Protein AF-A0AAV9ASX4-F1 (afdb_monomer_lite)

Organism: Acorus gramineus (NCBI:txid55184)

Radius of gyration: 13.9 Å; chains: 1; bounding box: 36×28×31 Å

Secondary structure (DSSP, 8-state):
--HHHHHHHPPPHHHHHHHHIIIIISSS-TTTPEEEESSTHHHHHHHHHHHH-SPPPSSHHHHHHHHHHHHSEEEE--

InterPro domains:
  IPR012337 Ribonuclease H-like superfamily [SSF53098] (1-78)
  IPR036397 Ribonuclease H superfamily [G3DSA:3.30.420.10] (1-78)
  IPR039637 CCR4-NOT transcription complex subunit 7/8/Pop2 [PTHR10797] (1-78)

pLDDT: mean 90.89, std 10.46, range [52.84, 98.06]

Sequence (78 aa):
MDLERNLSEGIPVDEFAKYFLKTFVDGGRNREHKWITFHGINDFAYMIKILTAAPLPNDLVGFCSLVAKYFGRVYDIK

Structure (mmCIF, N/CA/C/O backbone):
data_AF-A0AAV9ASX4-F1
#
_entry.id   AF-A0AAV9ASX4-F1
#
loop_
_atom_site.group_PDB
_atom_site.id
_atom_site.type_symbol
_atom_site.label_atom_id
_atom_site.label_alt_id
_atom_site.label_comp_id
_atom_site.label_asym_id
_atom_site.label_entity_id
_atom_site.label_seq_id
_atom_site.pdbx_PDB_ins_code
_atom_site.Cartn_x
_atom_site.Cartn_y
_atom_site.Cartn_z
_atom_site.occupancy
_atom_site.B_iso_or_equiv
_atom_site.auth_seq_id
_atom_site.auth_comp_id
_atom_site.auth_asym_id
_atom_site.auth_atom_id
_atom_site.pdbx_PDB_model_num
ATOM 1 N N . MET A 1 1 ? -20.392 -3.522 -3.755 1.00 83.06 1 MET A N 1
ATOM 2 C CA . MET A 1 1 ? -19.651 -2.982 -2.598 1.00 83.06 1 MET A CA 1
ATOM 3 C C . MET A 1 1 ? -20.683 -2.551 -1.579 1.00 83.06 1 MET A C 1
ATOM 5 O O . MET A 1 1 ? -21.569 -1.796 -1.952 1.00 83.06 1 MET A O 1
ATOM 9 N N . ASP A 1 2 ? -20.608 -3.085 -0.365 1.00 96.69 2 ASP A N 1
ATOM 10 C CA . ASP A 1 2 ? -21.514 -2.731 0.729 1.00 96.69 2 ASP A CA 1
ATOM 11 C C . ASP A 1 2 ? -20.891 -1.578 1.522 1.00 96.69 2 ASP A C 1
ATOM 13 O O . ASP A 1 2 ? -19.915 -1.764 2.249 1.00 96.69 2 ASP A O 1
ATOM 17 N N . LEU A 1 3 ? -21.384 -0.365 1.280 1.00 97.25 3 LEU A N 1
ATOM 18 C CA . LEU A 1 3 ? -20.812 0.846 1.865 1.00 97.25 3 LEU A CA 1
ATOM 19 C C . LEU A 1 3 ? -21.200 1.021 3.332 1.00 97.25 3 LEU A C 1
ATOM 21 O O . LEU A 1 3 ? -20.396 1.547 4.098 1.00 97.25 3 LEU A O 1
ATOM 25 N N . GLU A 1 4 ? -22.388 0.561 3.724 1.00 98.06 4 GLU A N 1
ATOM 26 C CA . GLU A 1 4 ? -22.845 0.632 5.113 1.00 98.06 4 GLU A CA 1
ATOM 27 C C . GLU A 1 4 ? -21.989 -0.279 5.984 1.00 98.06 4 GLU A C 1
ATOM 29 O O . GLU A 1 4 ? -21.440 0.167 6.992 1.00 98.06 4 GLU A O 1
ATOM 34 N N . ARG A 1 5 ? -21.752 -1.514 5.529 1.00 97.50 5 ARG A N 1
ATOM 35 C CA . ARG A 1 5 ? -20.873 -2.440 6.243 1.00 97.50 5 ARG A CA 1
ATOM 36 C C . ARG A 1 5 ? -19.421 -1.974 6.262 1.00 97.50 5 ARG A C 1
ATOM 38 O O . ARG A 1 5 ? -18.754 -2.105 7.279 1.00 97.50 5 ARG A O 1
ATOM 45 N N . ASN A 1 6 ? -18.909 -1.404 5.170 1.00 96.38 6 ASN A N 1
ATOM 46 C CA . ASN A 1 6 ? -17.551 -0.850 5.163 1.00 96.38 6 ASN A CA 1
ATOM 47 C C . ASN A 1 6 ? -17.389 0.320 6.149 1.00 96.38 6 ASN A C 1
ATOM 49 O O . ASN A 1 6 ? -16.289 0.531 6.653 1.00 96.38 6 ASN A O 1
ATOM 53 N N . LEU A 1 7 ? -18.457 1.079 6.416 1.00 96.50 7 LEU A N 1
ATOM 54 C CA . LEU A 1 7 ? -18.441 2.163 7.396 1.00 96.50 7 LEU A CA 1
ATOM 55 C C . LEU A 1 7 ? -18.469 1.633 8.837 1.00 96.50 7 LEU A C 1
ATOM 57 O O . LEU A 1 7 ? -17.779 2.184 9.690 1.00 96.50 7 LEU A O 1
ATOM 61 N N . SER A 1 8 ? -19.247 0.580 9.113 1.00 97.56 8 SER A N 1
ATOM 62 C CA . SER A 1 8 ? -19.400 0.026 10.466 1.00 97.56 8 SER A CA 1
ATOM 63 C C . SER A 1 8 ? -18.330 -1.000 10.853 1.00 97.56 8 SER A C 1
ATOM 65 O O . SER A 1 8 ? -17.975 -1.102 12.023 1.00 97.56 8 SER A O 1
ATOM 67 N N . GLU A 1 9 ? -17.824 -1.765 9.886 1.00 97.25 9 GLU A N 1
ATOM 68 C CA . GLU A 1 9 ? -16.933 -2.924 10.075 1.00 97.25 9 GLU A CA 1
ATOM 69 C C . GLU A 1 9 ? -15.661 -2.828 9.213 1.00 97.25 9 GLU A C 1
ATOM 71 O O . GLU A 1 9 ? -14.966 -3.820 8.982 1.00 97.25 9 GLU A O 1
ATOM 76 N N . GLY A 1 10 ? -15.360 -1.638 8.686 1.00 96.94 10 GLY A N 1
ATOM 77 C CA . GLY A 1 10 ? -14.177 -1.401 7.866 1.00 96.94 10 GLY A CA 1
ATOM 78 C C . GLY A 1 10 ? -12.881 -1.739 8.600 1.00 96.94 10 GLY A C 1
ATOM 79 O O . GLY A 1 10 ? -12.733 -1.484 9.793 1.00 96.94 10 GLY A O 1
ATOM 80 N N . ILE A 1 11 ? -11.912 -2.286 7.865 1.00 97.19 11 ILE A N 1
ATOM 81 C CA . ILE A 1 11 ? -10.589 -2.593 8.412 1.00 97.19 11 ILE A CA 1
ATOM 82 C C . ILE A 1 11 ? -9.816 -1.276 8.599 1.00 97.19 11 ILE A C 1
ATOM 84 O O . ILE A 1 11 ? -9.625 -0.557 7.610 1.00 97.19 11 ILE A O 1
ATOM 88 N N . PRO A 1 12 ? -9.321 -0.962 9.812 1.00 97.38 12 PRO A N 1
ATOM 89 C CA . PRO A 1 12 ? -8.437 0.178 10.018 1.00 97.38 12 PRO A CA 1
ATOM 90 C C . PRO A 1 12 ? -7.167 0.032 9.174 1.00 97.38 12 PRO A C 1
ATOM 92 O O . PRO A 1 12 ? -6.493 -1.003 9.184 1.00 97.38 12 PRO A O 1
ATOM 95 N N . VAL A 1 13 ? -6.852 1.065 8.393 1.00 96.56 13 VAL A N 1
ATOM 96 C CA . VAL A 1 13 ? -5.775 1.004 7.392 1.00 96.56 13 VAL A CA 1
ATOM 97 C C . VAL A 1 13 ? -4.389 0.838 8.025 1.00 96.56 13 VAL A C 1
ATOM 99 O O . VAL A 1 13 ? -3.514 0.187 7.457 1.00 96.56 13 VAL A O 1
ATOM 102 N N . ASP A 1 14 ? -4.201 1.384 9.221 1.00 97.00 14 ASP A N 1
ATOM 103 C CA . ASP A 1 14 ? -2.996 1.272 10.035 1.00 97.00 14 ASP A CA 1
ATOM 104 C C . ASP A 1 14 ? -2.817 -0.140 10.612 1.00 97.00 14 ASP A C 1
ATOM 106 O O . ASP A 1 14 ? -1.710 -0.684 10.572 1.00 97.00 14 ASP A O 1
ATOM 110 N N . GLU A 1 15 ? -3.899 -0.779 11.071 1.00 97.44 15 GLU A N 1
ATOM 111 C CA . GLU A 1 15 ? -3.861 -2.187 11.478 1.00 97.44 15 GLU A 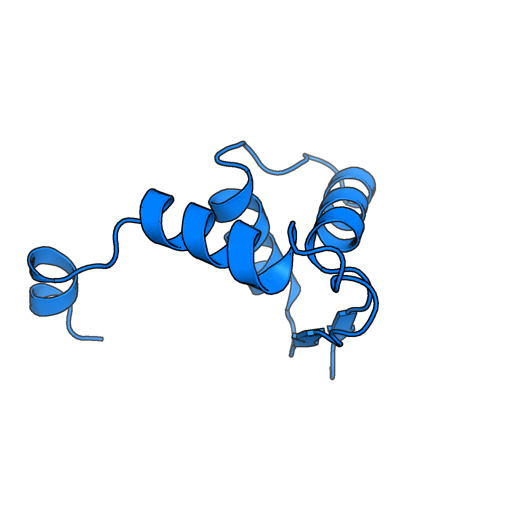CA 1
ATOM 112 C C . GLU A 1 15 ? -3.531 -3.099 10.299 1.00 97.44 15 GLU A C 1
ATOM 114 O O . GLU A 1 15 ? -2.647 -3.956 10.410 1.00 97.44 15 GLU A O 1
ATOM 119 N N . PHE A 1 16 ? -4.185 -2.882 9.154 1.00 97.06 16 PHE A N 1
ATOM 120 C CA . PHE A 1 16 ? -3.875 -3.608 7.927 1.00 97.06 16 PHE A CA 1
ATOM 121 C C . PHE A 1 16 ? -2.390 -3.476 7.570 1.00 97.06 16 PHE A C 1
ATOM 123 O O . PHE A 1 16 ? -1.714 -4.491 7.391 1.00 97.06 16 PHE A O 1
ATOM 130 N N . ALA A 1 17 ? -1.859 -2.249 7.525 1.00 96.62 17 ALA A N 1
ATOM 131 C CA . ALA A 1 17 ? -0.459 -1.999 7.196 1.00 96.62 17 ALA A CA 1
ATOM 132 C C . ALA A 1 17 ? 0.490 -2.710 8.172 1.00 96.62 17 ALA A C 1
ATOM 134 O O . ALA A 1 17 ? 1.408 -3.414 7.746 1.00 96.62 17 ALA A O 1
ATOM 135 N N . LYS A 1 18 ? 0.234 -2.601 9.480 1.00 95.19 18 LYS A N 1
ATOM 136 C CA . LYS A 1 18 ? 1.027 -3.252 10.530 1.00 95.19 18 LYS A CA 1
ATOM 137 C C . LYS A 1 18 ? 1.089 -4.770 10.353 1.00 95.19 18 LYS A C 1
ATOM 139 O O . LYS A 1 18 ? 2.175 -5.353 10.401 1.00 95.19 18 LYS A O 1
ATOM 144 N N . TYR A 1 19 ? -0.054 -5.429 10.163 1.00 94.94 19 TYR A N 1
ATOM 145 C CA . TYR A 1 19 ? -0.088 -6.885 10.005 1.00 94.94 19 TYR A CA 1
ATOM 146 C C . TYR A 1 19 ? 0.479 -7.339 8.661 1.00 94.94 19 TYR A C 1
ATOM 148 O O . TYR A 1 19 ? 1.155 -8.371 8.611 1.00 94.94 19 TYR A O 1
ATOM 156 N N . PHE A 1 20 ? 0.271 -6.561 7.598 1.00 93.56 20 PHE A N 1
ATOM 157 C CA . PHE A 1 20 ? 0.845 -6.838 6.288 1.00 93.56 20 PHE A CA 1
ATOM 158 C C . PHE A 1 20 ? 2.375 -6.809 6.341 1.00 93.56 20 PHE A C 1
ATOM 160 O O . PHE A 1 20 ? 3.016 -7.788 5.959 1.00 93.56 20 PHE A O 1
ATOM 167 N N . LEU A 1 21 ? 2.960 -5.731 6.880 1.00 91.62 21 LEU A N 1
ATOM 168 C CA . LEU A 1 21 ? 4.412 -5.592 7.027 1.00 91.62 21 LEU A CA 1
ATOM 169 C C . LEU A 1 21 ? 4.996 -6.736 7.854 1.00 91.62 21 LEU A C 1
ATOM 171 O O . LEU A 1 21 ? 5.921 -7.412 7.407 1.00 91.62 21 LEU A O 1
ATOM 175 N N . LYS A 1 22 ? 4.392 -7.036 9.008 1.00 89.56 22 LYS A N 1
ATOM 176 C CA . LYS A 1 22 ? 4.831 -8.137 9.873 1.00 89.56 22 LYS A CA 1
ATOM 177 C C . LYS A 1 22 ? 4.814 -9.494 9.159 1.00 89.56 22 LYS A C 1
ATOM 179 O O . LYS A 1 22 ? 5.710 -10.309 9.371 1.00 89.56 22 LYS A O 1
ATOM 184 N N . THR A 1 23 ? 3.783 -9.755 8.358 1.00 87.88 23 THR A N 1
ATOM 185 C CA . THR A 1 23 ? 3.573 -11.064 7.721 1.00 87.88 23 THR A CA 1
ATOM 186 C C . THR A 1 23 ? 4.440 -11.241 6.482 1.00 87.88 23 THR A C 1
ATOM 188 O O . THR A 1 23 ? 5.059 -12.291 6.317 1.00 87.88 23 THR A O 1
ATOM 191 N N . PHE A 1 24 ? 4.490 -10.222 5.626 1.00 86.75 24 PHE A N 1
ATOM 192 C CA . PHE A 1 24 ? 5.022 -10.344 4.271 1.00 86.75 24 PHE A CA 1
ATOM 193 C C . PHE A 1 24 ? 6.356 -9.621 4.060 1.00 86.75 24 PHE A C 1
ATOM 195 O O . PHE A 1 24 ? 7.084 -9.990 3.144 1.00 86.75 24 PHE A O 1
ATOM 202 N N . VAL A 1 25 ? 6.710 -8.639 4.901 1.00 83.06 25 VAL A N 1
ATOM 203 C CA . VAL A 1 25 ? 7.873 -7.759 4.679 1.00 83.06 25 VAL A CA 1
ATOM 204 C C . VAL A 1 25 ? 8.982 -7.975 5.716 1.00 83.06 25 VAL A C 1
ATOM 206 O O . VAL A 1 25 ? 10.102 -8.329 5.347 1.00 83.06 25 VAL A O 1
ATOM 209 N N . ASP A 1 26 ? 8.683 -7.828 7.009 1.00 77.12 26 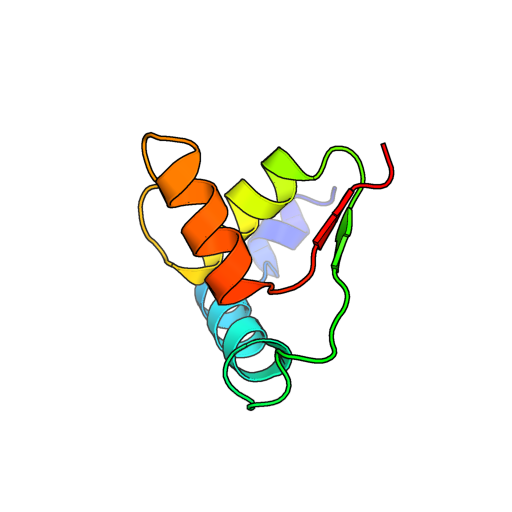ASP A N 1
ATOM 210 C CA . ASP A 1 26 ? 9.685 -7.782 8.090 1.00 77.12 26 ASP A CA 1
ATOM 211 C C . ASP A 1 26 ? 10.169 -9.168 8.545 1.00 77.12 26 ASP A C 1
ATOM 213 O O . ASP A 1 26 ? 11.239 -9.303 9.137 1.00 77.12 26 ASP A O 1
ATOM 217 N N . GLY A 1 27 ? 9.420 -10.233 8.246 1.00 64.31 27 GLY A N 1
ATOM 218 C CA . GLY A 1 27 ? 9.697 -11.595 8.717 1.00 64.31 27 GLY A CA 1
ATOM 219 C C . GLY A 1 27 ? 10.916 -12.297 8.095 1.00 64.31 27 GLY A C 1
ATOM 220 O O . GLY A 1 27 ? 10.961 -13.527 8.124 1.00 64.31 27 GLY A O 1
ATOM 221 N N . GLY A 1 28 ? 11.853 -11.576 7.461 1.00 54.22 28 GLY A N 1
ATOM 222 C CA . GLY A 1 28 ? 13.081 -12.113 6.842 1.00 54.22 28 GLY A CA 1
ATOM 223 C C . GLY A 1 28 ? 12.875 -13.027 5.620 1.00 54.22 28 GLY A C 1
ATOM 224 O O . GLY A 1 28 ? 13.836 -13.374 4.937 1.00 54.22 28 GLY A O 1
ATOM 225 N N . ARG A 1 29 ? 11.623 -13.386 5.309 1.00 52.84 29 ARG A N 1
ATOM 226 C CA . ARG A 1 29 ? 11.196 -14.273 4.212 1.00 52.84 29 ARG A CA 1
ATOM 227 C C . ARG A 1 29 ? 10.873 -13.548 2.905 1.00 52.84 29 ARG A C 1
ATOM 229 O O . ARG A 1 29 ? 10.538 -14.195 1.916 1.00 52.84 29 ARG A O 1
ATOM 236 N N . ASN A 1 30 ? 11.051 -12.225 2.859 1.00 53.03 30 ASN A N 1
ATOM 237 C CA . ASN A 1 30 ? 10.700 -11.371 1.716 1.00 53.03 30 ASN A CA 1
ATOM 238 C C . ASN A 1 30 ? 11.481 -11.684 0.412 1.00 53.03 30 ASN A C 1
ATOM 240 O O . ASN A 1 30 ? 11.347 -10.992 -0.590 1.00 53.03 30 ASN A O 1
ATOM 244 N N . ARG A 1 31 ? 12.324 -12.727 0.396 1.00 56.00 31 ARG A N 1
ATOM 245 C CA . ARG A 1 31 ? 13.073 -13.169 -0.788 1.00 56.00 31 ARG A CA 1
ATOM 246 C C . ARG A 1 31 ? 12.399 -14.285 -1.591 1.00 56.00 31 ARG A C 1
ATOM 248 O O . ARG A 1 31 ? 12.847 -14.535 -2.708 1.00 56.00 31 ARG A O 1
ATOM 255 N N . GLU A 1 32 ? 11.348 -14.931 -1.080 1.00 69.06 32 GLU A N 1
ATOM 256 C CA . GLU A 1 32 ? 10.699 -16.050 -1.792 1.00 69.06 32 GLU A CA 1
ATOM 257 C C . GLU A 1 32 ? 9.308 -15.739 -2.352 1.00 69.06 32 GLU A C 1
ATOM 259 O O . GLU A 1 32 ? 8.853 -16.427 -3.269 1.00 69.06 32 GLU A O 1
ATOM 264 N N . HIS A 1 33 ? 8.635 -14.694 -1.868 1.00 82.38 33 HIS A N 1
ATOM 265 C CA . HIS A 1 33 ? 7.318 -14.336 -2.387 1.00 82.38 33 HIS A CA 1
ATOM 266 C C . HIS A 1 33 ? 7.426 -13.758 -3.803 1.00 82.38 33 HIS A C 1
ATOM 268 O O . HIS A 1 33 ? 8.234 -12.871 -4.081 1.00 82.38 33 HIS A O 1
ATOM 274 N N . LYS A 1 34 ? 6.604 -14.291 -4.709 1.00 88.25 34 LYS A N 1
ATOM 275 C CA . LYS A 1 34 ? 6.409 -13.761 -6.059 1.00 88.25 34 LYS A CA 1
ATOM 276 C C . LYS A 1 34 ? 5.083 -13.021 -6.072 1.00 88.25 34 LYS A C 1
ATOM 278 O O . LYS A 1 34 ? 4.043 -13.640 -5.855 1.00 88.25 34 LYS A O 1
ATOM 283 N N . TRP A 1 35 ? 5.129 -11.724 -6.330 1.00 91.94 35 TRP A N 1
ATOM 284 C CA . TRP A 1 35 ? 3.933 -10.904 -6.463 1.00 91.94 35 TRP A CA 1
ATOM 285 C C . TRP A 1 35 ? 3.517 -10.878 -7.920 1.00 91.94 35 TRP A C 1
ATOM 287 O O . TRP A 1 35 ? 4.351 -10.657 -8.795 1.00 91.94 35 TRP A O 1
ATOM 297 N N . ILE A 1 36 ? 2.244 -11.145 -8.177 1.00 93.62 36 ILE A N 1
ATOM 298 C CA . ILE A 1 36 ? 1.698 -11.247 -9.525 1.00 93.62 36 ILE A CA 1
ATOM 299 C C . ILE A 1 36 ? 0.550 -10.248 -9.636 1.00 93.62 36 ILE A C 1
ATOM 301 O O . ILE A 1 36 ? -0.338 -10.248 -8.784 1.00 93.62 36 ILE A O 1
ATOM 305 N N . THR A 1 37 ? 0.575 -9.406 -10.665 1.00 94.44 37 THR A N 1
ATOM 306 C CA . THR A 1 37 ? -0.441 -8.377 -10.922 1.00 94.44 37 THR A CA 1
ATOM 307 C C . THR A 1 37 ? -0.902 -8.390 -12.372 1.00 94.44 37 THR A C 1
ATOM 309 O O . THR A 1 37 ? -0.348 -9.100 -13.208 1.00 94.44 37 THR A O 1
ATOM 312 N N . PHE A 1 38 ? -1.929 -7.602 -12.680 1.00 94.69 38 PHE A N 1
ATOM 313 C CA . PHE A 1 38 ? -2.404 -7.375 -14.040 1.00 94.69 38 PHE A CA 1
ATOM 314 C C . PHE A 1 38 ? -2.727 -5.889 -14.193 1.00 94.69 38 PHE A C 1
ATOM 316 O O . PHE A 1 38 ? -3.707 -5.430 -13.610 1.00 94.69 38 PHE A O 1
ATOM 323 N N . HIS A 1 39 ? -1.900 -5.137 -14.931 1.00 91.00 39 HIS A N 1
ATOM 324 C CA . HIS A 1 39 ? -1.914 -3.660 -14.900 1.00 91.00 39 HIS A CA 1
ATOM 325 C C . HIS A 1 39 ? -1.732 -3.090 -13.480 1.00 91.00 39 HIS A C 1
ATOM 327 O O . HIS A 1 39 ? -2.383 -2.127 -13.070 1.00 91.00 39 HIS A O 1
ATOM 333 N N . GLY A 1 40 ? -0.820 -3.685 -12.715 1.00 91.00 40 GLY A N 1
ATOM 334 C CA . GLY A 1 40 ? -0.708 -3.522 -11.265 1.00 91.00 40 GLY A CA 1
ATOM 335 C C . GLY A 1 40 ? -0.128 -2.199 -10.778 1.00 91.00 40 GLY A C 1
ATOM 336 O O . GLY A 1 40 ? 0.077 -2.039 -9.577 1.00 91.00 40 GLY A O 1
ATOM 337 N N . ILE A 1 41 ? 0.171 -1.244 -11.665 1.00 91.44 41 ILE A N 1
ATOM 338 C CA . ILE A 1 41 ? 0.806 0.019 -11.261 1.00 91.44 41 ILE A CA 1
ATOM 339 C C . ILE A 1 41 ? -0.040 0.776 -10.231 1.00 91.44 41 ILE A C 1
ATOM 341 O O . ILE A 1 41 ? 0.494 1.273 -9.240 1.00 91.44 41 ILE A O 1
ATOM 345 N N . ASN A 1 42 ? -1.363 0.799 -10.420 1.00 94.50 42 ASN A N 1
ATOM 346 C CA . ASN A 1 42 ? -2.282 1.433 -9.480 1.00 94.50 42 ASN A CA 1
ATOM 347 C C . ASN A 1 42 ? -2.358 0.645 -8.167 1.00 94.50 42 ASN A C 1
ATOM 349 O O . ASN A 1 42 ? -2.308 1.247 -7.097 1.00 94.50 42 ASN A O 1
ATOM 353 N N . ASP A 1 43 ? -2.397 -0.686 -8.235 1.00 95.44 43 ASP A N 1
ATOM 354 C CA . ASP A 1 43 ? -2.467 -1.550 -7.053 1.00 95.44 43 ASP A CA 1
ATOM 355 C C . ASP A 1 43 ? -1.245 -1.347 -6.147 1.00 95.44 43 ASP A C 1
ATOM 357 O O . ASP A 1 43 ? -1.377 -1.119 -4.941 1.00 95.44 43 ASP A O 1
ATOM 361 N N . PHE A 1 44 ? -0.044 -1.331 -6.733 1.00 95.62 44 PHE A N 1
ATOM 362 C CA . PHE A 1 44 ? 1.181 -1.056 -5.988 1.00 95.62 44 PHE A CA 1
ATOM 363 C C . PHE A 1 44 ? 1.262 0.385 -5.496 1.00 95.62 44 PHE A C 1
ATOM 365 O O . PHE A 1 44 ? 1.766 0.609 -4.399 1.00 95.62 44 PHE A O 1
ATOM 372 N N . ALA A 1 45 ? 0.745 1.363 -6.241 1.00 96.06 45 ALA A N 1
ATOM 373 C CA . ALA A 1 45 ? 0.665 2.742 -5.766 1.00 96.06 45 ALA A CA 1
ATOM 374 C C . ALA A 1 45 ? -0.191 2.855 -4.495 1.00 96.06 45 ALA A C 1
ATOM 376 O O . ALA A 1 45 ? 0.246 3.455 -3.509 1.00 96.06 45 ALA A O 1
ATOM 377 N N . TYR A 1 46 ? -1.364 2.219 -4.466 1.00 96.88 46 TYR A N 1
ATOM 378 C CA . TYR A 1 46 ? -2.196 2.166 -3.263 1.00 96.88 46 TYR A CA 1
ATOM 379 C C . TYR A 1 46 ? -1.496 1.440 -2.117 1.00 96.88 46 TYR A C 1
ATOM 381 O O . TYR A 1 46 ? -1.447 1.965 -1.004 1.00 96.88 46 TYR A O 1
ATOM 389 N N . MET A 1 47 ? -0.904 0.277 -2.387 1.00 96.69 47 MET A N 1
ATOM 390 C CA . MET A 1 47 ? -0.204 -0.484 -1.359 1.00 96.69 47 MET A CA 1
ATOM 391 C C . MET A 1 47 ? 0.987 0.280 -0.776 1.00 96.69 47 MET A C 1
ATOM 393 O O . MET A 1 47 ? 1.106 0.372 0.440 1.00 96.69 47 MET A O 1
ATOM 397 N N . ILE A 1 48 ? 1.839 0.894 -1.600 1.00 96.75 48 ILE A N 1
ATOM 398 C CA . ILE A 1 48 ? 2.961 1.706 -1.111 1.00 96.75 48 ILE A CA 1
ATOM 399 C C . ILE A 1 48 ? 2.458 2.876 -0.269 1.00 96.75 48 ILE A C 1
ATOM 401 O 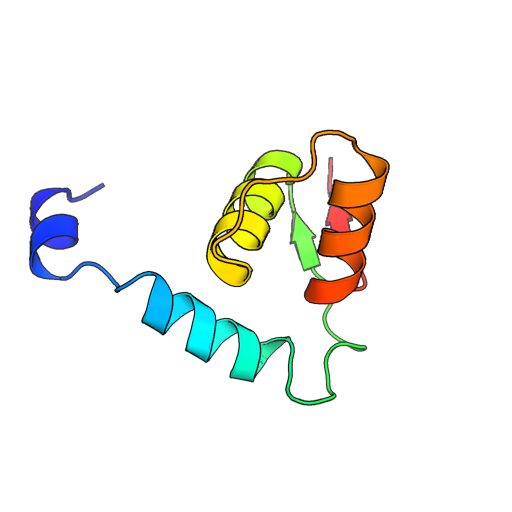O . ILE A 1 48 ? 3.003 3.119 0.808 1.00 96.75 48 ILE A O 1
ATOM 405 N N . LYS A 1 49 ? 1.398 3.566 -0.699 1.00 97.56 49 LYS A N 1
ATOM 406 C CA . LYS A 1 49 ? 0.801 4.660 0.076 1.00 97.56 49 LYS A CA 1
ATOM 407 C C . LYS A 1 49 ? 0.302 4.187 1.446 1.00 97.56 49 LYS A C 1
ATOM 409 O O . LYS A 1 49 ? 0.555 4.854 2.444 1.00 97.56 49 LYS A O 1
ATOM 414 N N . ILE A 1 50 ? -0.365 3.033 1.500 1.00 97.56 50 ILE A N 1
ATOM 415 C CA .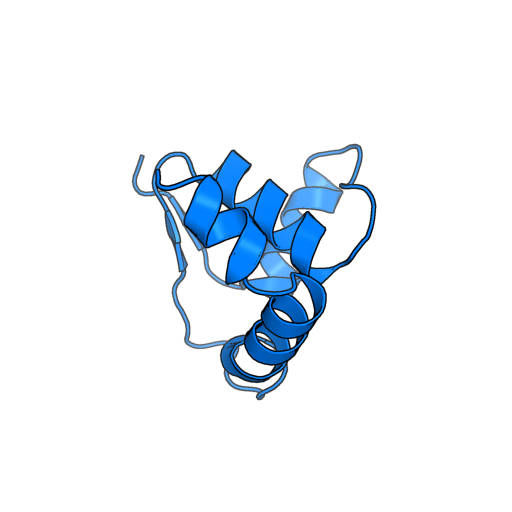 ILE A 1 50 ? -0.869 2.433 2.743 1.00 97.56 50 ILE A CA 1
ATOM 416 C C . ILE A 1 50 ? 0.284 2.022 3.667 1.00 97.56 50 ILE A C 1
ATOM 418 O O . ILE A 1 50 ? 0.296 2.399 4.834 1.00 97.56 50 ILE A O 1
ATOM 422 N N . LEU A 1 51 ? 1.269 1.283 3.150 1.00 95.62 51 LEU A N 1
ATOM 423 C CA . LEU A 1 51 ? 2.358 0.721 3.956 1.00 95.62 51 LEU A CA 1
ATOM 424 C C . LEU A 1 51 ? 3.337 1.781 4.474 1.00 95.62 51 LEU A C 1
ATOM 426 O O . LEU A 1 51 ? 3.958 1.582 5.514 1.00 95.62 51 LEU A O 1
ATOM 430 N N . THR A 1 52 ? 3.498 2.889 3.749 1.00 95.06 52 THR A N 1
ATOM 431 C CA . THR A 1 52 ? 4.421 3.971 4.129 1.00 95.06 52 THR A CA 1
ATOM 432 C C . THR A 1 52 ? 3.747 5.099 4.900 1.00 95.06 52 THR A C 1
ATOM 434 O O . THR A 1 52 ? 4.452 5.879 5.536 1.00 95.06 52 THR A O 1
ATOM 437 N N . ALA A 1 53 ? 2.416 5.217 4.813 1.00 96.75 53 ALA A N 1
ATOM 438 C CA . ALA A 1 53 ? 1.654 6.373 5.284 1.00 96.75 53 ALA A CA 1
ATOM 439 C C . ALA A 1 53 ? 2.240 7.724 4.806 1.00 96.75 53 ALA A C 1
ATOM 441 O O . ALA A 1 53 ? 2.151 8.735 5.501 1.00 96.75 53 ALA A O 1
ATOM 442 N N . ALA A 1 54 ? 2.849 7.741 3.613 1.00 96.00 54 ALA A N 1
ATOM 443 C CA . ALA A 1 54 ? 3.556 8.888 3.051 1.00 96.00 54 ALA A CA 1
ATOM 444 C C . ALA A 1 54 ? 3.069 9.217 1.625 1.00 96.00 54 ALA A C 1
ATOM 446 O O . ALA A 1 54 ? 2.482 8.361 0.951 1.00 96.00 54 ALA A O 1
ATOM 447 N N . PRO A 1 55 ? 3.302 10.451 1.133 1.00 96.94 55 PRO A N 1
ATOM 448 C CA . PRO A 1 55 ? 3.104 10.773 -0.275 1.00 96.94 55 PRO A CA 1
ATOM 449 C C . PRO A 1 55 ? 3.919 9.842 -1.177 1.00 96.94 55 PRO A C 1
ATOM 451 O O . PRO A 1 55 ? 5.045 9.466 -0.846 1.00 96.94 55 PRO A O 1
ATOM 454 N N . LEU A 1 56 ? 3.354 9.490 -2.333 1.00 97.62 56 LEU A N 1
ATOM 455 C CA . LEU A 1 56 ? 4.090 8.728 -3.336 1.00 97.62 56 LEU A CA 1
ATOM 456 C C . LEU A 1 56 ? 5.246 9.567 -3.902 1.00 97.62 56 LEU A C 1
ATOM 458 O O . LEU A 1 56 ? 5.127 10.793 -3.970 1.00 97.62 56 LEU A O 1
ATOM 462 N N . PRO A 1 57 ? 6.346 8.927 -4.332 1.00 97.06 57 PRO A N 1
ATOM 463 C CA . PRO A 1 57 ? 7.402 9.613 -5.062 1.00 97.06 57 PRO A CA 1
ATOM 464 C C . PRO A 1 57 ? 6.860 10.302 -6.316 1.00 97.06 57 PRO A C 1
ATOM 466 O O . PRO A 1 57 ? 5.979 9.775 -6.994 1.00 97.06 57 PRO A O 1
ATOM 469 N N . ASN A 1 58 ? 7.430 11.460 -6.645 1.00 96.19 58 ASN A N 1
ATOM 470 C CA . ASN A 1 58 ? 7.041 12.240 -7.826 1.00 96.19 58 ASN A CA 1
ATOM 471 C C . ASN A 1 58 ? 7.661 11.704 -9.125 1.00 96.19 58 ASN A C 1
ATOM 473 O O . ASN A 1 58 ? 7.395 12.229 -10.204 1.00 96.19 58 ASN A O 1
ATOM 477 N N . ASP A 1 59 ? 8.508 10.683 -9.022 1.00 96.62 59 ASP A N 1
ATOM 478 C CA . ASP A 1 59 ? 9.215 10.080 -10.135 1.00 96.62 59 ASP A CA 1
ATOM 479 C C . ASP A 1 59 ? 9.130 8.549 -10.087 1.00 96.62 59 ASP A C 1
ATOM 481 O O . ASP A 1 59 ? 8.991 7.915 -9.034 1.00 96.62 59 ASP A O 1
ATOM 485 N N . LEU A 1 60 ? 9.219 7.950 -11.274 1.00 94.31 60 LEU A N 1
ATOM 486 C CA . LEU A 1 60 ? 9.090 6.509 -11.451 1.00 94.31 60 LEU A CA 1
ATOM 487 C C . LEU A 1 60 ? 10.230 5.737 -10.773 1.00 94.31 60 LEU A C 1
ATOM 489 O O . LEU A 1 60 ? 10.016 4.621 -10.309 1.00 94.31 60 LEU A O 1
ATOM 493 N N . VAL A 1 61 ? 11.432 6.314 -10.688 1.00 96.25 61 VAL A N 1
ATOM 494 C CA . VAL A 1 61 ? 12.603 5.645 -10.103 1.00 96.25 61 VAL A CA 1
ATOM 495 C C . VAL A 1 61 ? 12.412 5.467 -8.599 1.00 96.25 61 VAL A C 1
ATOM 497 O O . VAL A 1 61 ? 12.601 4.366 -8.074 1.00 96.25 61 VAL A O 1
ATOM 500 N N . GLY A 1 62 ? 11.974 6.518 -7.910 1.00 96.88 62 GLY A N 1
ATOM 501 C CA . GLY A 1 62 ? 11.616 6.486 -6.501 1.00 96.88 62 GLY A CA 1
ATOM 502 C C . GLY A 1 62 ? 10.468 5.519 -6.239 1.00 96.88 62 GLY A C 1
ATOM 503 O O . GLY A 1 62 ? 10.548 4.708 -5.314 1.00 96.88 62 GLY A O 1
ATOM 504 N N . PHE A 1 63 ? 9.434 5.534 -7.085 1.00 96.31 63 PHE A N 1
ATOM 505 C CA . PHE A 1 63 ? 8.316 4.600 -6.962 1.00 96.31 63 PHE A CA 1
ATOM 506 C C . PHE A 1 63 ? 8.767 3.138 -7.101 1.00 96.31 63 PHE A C 1
ATOM 508 O O . PHE A 1 63 ? 8.525 2.331 -6.202 1.00 96.31 63 PHE A O 1
ATOM 515 N N . CYS A 1 64 ? 9.497 2.801 -8.167 1.00 94.12 64 CYS A N 1
ATOM 516 C CA . CYS A 1 64 ? 10.022 1.454 -8.393 1.00 94.12 64 CYS A CA 1
ATOM 517 C C . CYS A 1 64 ? 10.967 0.999 -7.272 1.00 94.12 64 CYS A C 1
ATOM 519 O O . CYS A 1 64 ? 10.950 -0.172 -6.894 1.00 94.12 64 CYS A O 1
ATOM 521 N N . SER A 1 65 ? 11.750 1.916 -6.694 1.00 94.56 65 SER A N 1
ATOM 522 C CA . SER A 1 65 ? 12.627 1.618 -5.553 1.00 94.56 65 SER A CA 1
ATOM 523 C C . SER A 1 65 ? 11.832 1.214 -4.310 1.00 94.56 65 SER A C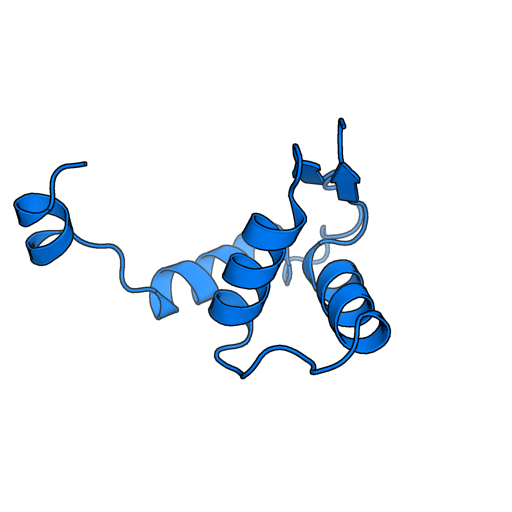 1
ATOM 525 O O . SER A 1 65 ? 12.209 0.271 -3.612 1.00 94.56 65 SER A O 1
ATOM 527 N N . LEU A 1 66 ? 10.703 1.880 -4.044 1.00 95.12 66 LEU A N 1
ATOM 528 C CA . LEU A 1 66 ? 9.798 1.489 -2.965 1.00 95.12 66 LEU A CA 1
ATOM 529 C C . LEU A 1 66 ? 9.127 0.145 -3.261 1.00 95.12 66 LEU A C 1
ATOM 531 O O . LEU A 1 66 ? 9.121 -0.724 -2.392 1.00 95.12 66 LEU A O 1
ATOM 535 N N . VAL A 1 67 ? 8.629 -0.072 -4.481 1.00 94.25 67 VAL A N 1
ATOM 536 C CA . VAL A 1 67 ? 8.030 -1.362 -4.864 1.00 94.25 67 VAL A CA 1
ATOM 537 C C . VAL A 1 67 ? 9.029 -2.505 -4.670 1.00 94.25 67 VAL A C 1
ATOM 539 O O . VAL A 1 67 ? 8.709 -3.486 -4.006 1.00 94.25 67 VAL A O 1
ATOM 542 N N . ALA A 1 68 ? 10.269 -2.352 -5.137 1.00 91.38 68 ALA A N 1
ATOM 543 C CA . ALA A 1 68 ? 11.319 -3.350 -4.943 1.00 91.38 68 ALA A CA 1
ATOM 544 C C . ALA A 1 68 ? 11.645 -3.584 -3.457 1.00 91.38 68 ALA A C 1
ATOM 546 O O . ALA A 1 68 ? 11.844 -4.727 -3.047 1.00 91.38 68 ALA A O 1
ATOM 547 N N . LYS A 1 69 ? 11.662 -2.525 -2.636 1.00 90.38 69 LYS A N 1
ATOM 548 C CA . LYS A 1 69 ? 11.916 -2.623 -1.191 1.00 90.38 69 LYS A CA 1
ATOM 549 C C . LYS A 1 69 ? 10.838 -3.430 -0.461 1.00 90.38 69 LYS A C 1
ATOM 551 O O . LYS A 1 69 ? 11.178 -4.245 0.392 1.00 90.38 69 LYS A O 1
ATOM 556 N N . TYR A 1 70 ? 9.564 -3.180 -0.756 1.00 91.19 70 TYR A N 1
ATOM 557 C CA . TYR A 1 70 ? 8.451 -3.805 -0.033 1.00 91.19 70 TYR A CA 1
ATOM 558 C C . TYR A 1 70 ? 8.050 -5.165 -0.614 1.00 91.19 70 TYR A C 1
ATOM 560 O O . TYR A 1 70 ? 7.710 -6.062 0.153 1.00 91.19 70 TYR A O 1
ATOM 568 N N . PHE A 1 71 ? 8.132 -5.338 -1.934 1.00 90.75 71 PHE A N 1
ATOM 569 C CA . PHE A 1 71 ? 7.580 -6.497 -2.644 1.00 90.75 71 PHE A CA 1
ATOM 570 C C . PHE A 1 71 ? 8.638 -7.377 -3.322 1.00 90.75 71 PHE A C 1
ATOM 572 O O . PHE A 1 71 ? 8.341 -8.501 -3.713 1.00 90.75 71 PHE A O 1
ATOM 579 N N . GLY A 1 72 ? 9.884 -6.925 -3.473 1.00 89.62 72 GLY A N 1
ATOM 580 C CA . GLY A 1 72 ? 10.921 -7.728 -4.121 1.00 89.62 72 GLY A CA 1
ATOM 581 C C . GLY A 1 72 ? 10.574 -8.071 -5.576 1.00 89.62 72 GLY A C 1
ATOM 582 O O . GLY A 1 72 ? 10.596 -7.196 -6.441 1.00 89.62 72 GLY A O 1
ATOM 5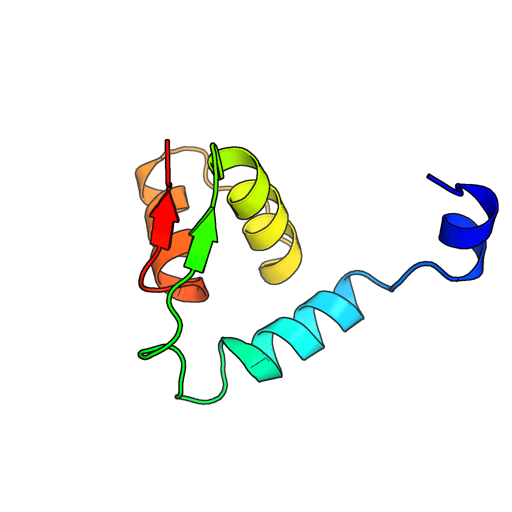83 N N . ARG A 1 73 ? 10.303 -9.354 -5.868 1.00 88.31 73 ARG A N 1
ATOM 584 C CA . ARG A 1 73 ? 10.008 -9.840 -7.230 1.00 88.31 73 ARG A CA 1
ATOM 585 C C . ARG A 1 73 ? 8.529 -9.670 -7.574 1.00 88.31 73 ARG A C 1
ATOM 587 O O . ARG A 1 73 ? 7.675 -10.374 -7.034 1.00 88.31 73 ARG A O 1
ATOM 594 N N . VAL A 1 74 ? 8.272 -8.800 -8.544 1.00 90.56 74 VAL A N 1
ATOM 595 C CA . VAL A 1 74 ? 6.947 -8.494 -9.089 1.00 90.56 74 VAL A CA 1
ATOM 596 C C . VAL A 1 74 ? 6.873 -8.933 -10.551 1.00 90.56 74 VAL A C 1
ATOM 598 O O . VAL A 1 74 ? 7.808 -8.703 -11.316 1.00 90.56 74 VAL A O 1
ATOM 601 N N . TYR A 1 75 ? 5.754 -9.540 -10.931 1.00 91.44 75 TYR A N 1
ATOM 602 C CA . TYR A 1 75 ? 5.427 -9.939 -12.293 1.00 91.44 75 TYR A CA 1
ATOM 603 C C . TYR A 1 75 ? 4.077 -9.334 -12.667 1.00 91.44 75 TYR A C 1
ATOM 605 O O . TYR A 1 75 ? 3.058 -9.701 -12.084 1.00 91.44 75 TYR A O 1
ATOM 613 N N . ASP A 1 76 ? 4.061 -8.428 -13.638 1.00 91.12 76 ASP A N 1
ATOM 614 C CA . ASP A 1 76 ? 2.811 -8.024 -14.276 1.00 91.12 76 ASP A CA 1
ATOM 615 C C . ASP A 1 76 ? 2.525 -8.990 -15.428 1.00 91.12 76 ASP A C 1
ATOM 617 O O . ASP A 1 76 ? 3.413 -9.278 -16.229 1.00 91.12 76 ASP A O 1
ATOM 621 N N . ILE A 1 77 ? 1.320 -9.555 -15.465 1.00 90.75 77 ILE A N 1
ATOM 622 C CA . ILE A 1 77 ? 0.914 -10.534 -16.479 1.00 90.75 77 ILE A CA 1
ATOM 623 C C . ILE A 1 77 ? 0.661 -9.868 -17.838 1.00 90.75 77 ILE A C 1
ATOM 625 O O . ILE A 1 77 ? 0.682 -10.564 -18.854 1.00 90.75 77 ILE A O 1
ATOM 629 N N . LYS A 1 78 ? 0.371 -8.564 -17.874 1.00 82.94 78 LYS A N 1
ATOM 630 C CA . LYS A 1 78 ? -0.004 -7.902 -19.121 1.00 82.94 78 LYS A CA 1
ATOM 631 C C . LYS A 1 78 ? 1.167 -7.676 -20.076 1.00 82.94 78 LYS A C 1
ATOM 633 O O . LYS A 1 78 ? 2.232 -7.216 -19.617 1.00 82.94 78 LYS A O 1
#

Foldseek 3Di:
DDVVCCVVPNDDLLVVLVVLCVPAAPVVPLAPDEAEAAVCPVVLLVNLCSNVVDDADPDPVSSVVSCCNRRNHYHHPD